Protein AF-A0A7J8NKE9-F1 (afdb_monomer_lite)

Foldseek 3Di:
DDDDDDDPPDDPVNVVVVVVVVVVPPPPPCPPPPCPV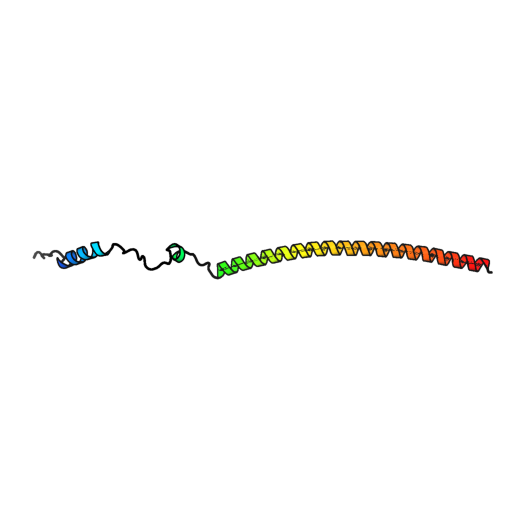VNVVPPDDDPVRVVVVVVVVVVVVVVVVVVVVVVVVVVVVVVVVVVVVVVVVVVVVVVVVVVVVVVVVVVVVVVVD

Radius of gyration: 49.71 Å; chains: 1; bounding box: 94×38×141 Å

Secondary structure (DSSP, 8-state):
--------S--HHHHHHHHHHHHHTS----TT--S-HHHHT--PPPHHHHHHHHHHHHHHHHHHHHHHHHHHHHHHHHHHHHHHHHHHHHHHHHHHHHHHHHHHHHHHHHHH-

Sequence (113 aa):
MKRLAVGPMTTPEYNKWWARRINDNILRSNQGDGQSLEEDLRVVPSELEIMKQDFEKRNTELEKKIEQLEEEKMHLGLDVDVHKLETEKLRKEIHGEKITADGWEKKFQEVQT

Organism: NCBI:txid34289

Structure (mmCIF, N/CA/C/O backbone):
data_AF-A0A7J8NKE9-F1
#
_entry.id   AF-A0A7J8NKE9-F1
#
loop_
_atom_site.group_PDB
_atom_site.id
_atom_site.type_symbol
_atom_site.label_atom_id
_atom_site.label_alt_id
_atom_site.label_comp_id
_atom_site.label_asym_id
_atom_site.label_entity_id
_atom_site.label_seq_id
_atom_site.pdbx_PDB_ins_code
_atom_site.Cartn_x
_atom_site.Cartn_y
_atom_site.Cartn_z
_atom_site.occupancy
_atom_site.B_iso_or_equiv
_atom_site.auth_seq_id
_atom_site.auth_comp_id
_atom_site.auth_asym_id
_atom_site.auth_atom_id
_atom_site.pdbx_PDB_model_num
ATOM 1 N N . MET A 1 1 ? -63.411 18.004 83.813 1.00 41.62 1 MET A N 1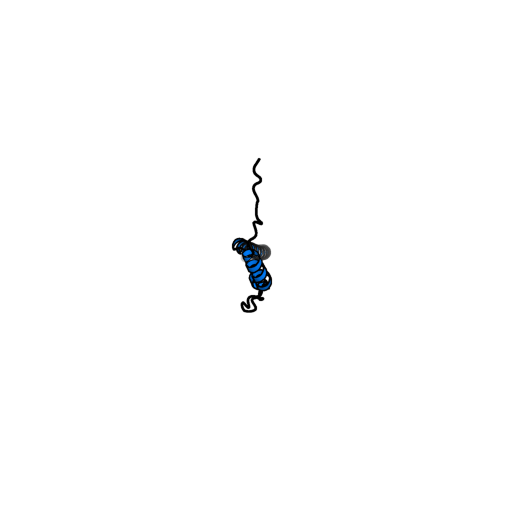
ATOM 2 C CA . MET A 1 1 ? -62.687 17.339 82.705 1.00 41.62 1 MET A CA 1
ATOM 3 C C . MET A 1 1 ? -62.179 15.990 83.195 1.00 41.62 1 MET A C 1
ATOM 5 O O . MET A 1 1 ? -61.569 15.952 84.257 1.00 41.62 1 MET A O 1
ATOM 9 N N . LYS A 1 2 ? -62.474 14.890 82.492 1.00 45.56 2 LYS A N 1
ATOM 10 C CA . LYS A 1 2 ? -61.984 13.548 82.853 1.00 45.56 2 LYS A CA 1
ATOM 11 C C . LYS A 1 2 ? -60.563 13.377 82.297 1.00 45.56 2 LYS A C 1
ATOM 13 O O . LYS A 1 2 ? -60.347 13.654 81.122 1.00 45.56 2 LYS A O 1
ATOM 18 N N . ARG A 1 3 ? -59.602 12.973 83.135 1.00 51.28 3 ARG A N 1
ATOM 19 C CA . ARG A 1 3 ? -58.219 12.690 82.714 1.00 51.28 3 ARG A CA 1
ATOM 20 C C . ARG A 1 3 ? -58.186 11.314 82.040 1.00 51.28 3 ARG A C 1
ATOM 22 O O . ARG A 1 3 ? -58.564 10.331 82.669 1.00 51.28 3 ARG A O 1
ATOM 29 N N . LEU A 1 4 ? -57.765 11.253 80.778 1.00 50.53 4 LEU A N 1
ATOM 30 C CA . LEU A 1 4 ? -57.455 9.997 80.092 1.00 50.53 4 LEU A CA 1
ATOM 31 C C . LEU A 1 4 ? -56.082 9.522 80.578 1.00 50.53 4 LEU A C 1
ATOM 33 O O . LEU A 1 4 ? -55.080 10.199 80.360 1.00 50.53 4 LEU A O 1
ATOM 37 N N . ALA A 1 5 ? -56.042 8.387 81.273 1.00 58.31 5 ALA A N 1
ATOM 38 C CA . ALA A 1 5 ? -54.794 7.724 81.624 1.00 58.31 5 ALA A CA 1
ATOM 39 C C . ALA A 1 5 ? -54.276 6.975 80.388 1.00 58.31 5 ALA A C 1
ATOM 41 O O . ALA A 1 5 ? -54.820 5.941 80.008 1.00 58.31 5 ALA A O 1
ATOM 42 N N . VAL A 1 6 ? -53.248 7.524 79.742 1.00 57.84 6 VAL A N 1
ATOM 43 C CA . VAL A 1 6 ? -52.495 6.847 78.680 1.00 57.84 6 VAL A CA 1
ATOM 44 C C . VAL A 1 6 ? -51.454 5.960 79.360 1.00 57.84 6 VAL A C 1
ATOM 46 O O . VAL A 1 6 ? -50.512 6.463 79.970 1.00 57.84 6 VAL A O 1
ATOM 49 N N . GLY A 1 7 ? -51.659 4.642 79.318 1.00 62.59 7 GLY A N 1
ATOM 50 C CA . GLY A 1 7 ? -50.656 3.671 79.761 1.00 62.59 7 GLY A CA 1
ATOM 51 C C . GLY A 1 7 ? -49.431 3.652 78.830 1.00 62.59 7 GLY A C 1
ATOM 52 O O . GLY A 1 7 ? -49.523 4.128 77.696 1.00 62.59 7 GLY A O 1
ATOM 53 N N . PRO A 1 8 ? -48.280 3.111 79.273 1.00 61.03 8 PRO A N 1
ATOM 54 C CA . PRO A 1 8 ? -47.092 2.985 78.429 1.00 61.03 8 PRO A CA 1
ATOM 55 C C . PRO A 1 8 ? -47.410 2.149 77.179 1.00 61.03 8 PRO A C 1
ATOM 57 O O . PRO A 1 8 ? -47.876 1.019 77.289 1.00 61.03 8 PRO A O 1
ATOM 60 N N . MET A 1 9 ? -47.152 2.702 75.989 1.00 58.53 9 MET A N 1
ATOM 61 C CA . MET A 1 9 ? -47.444 2.076 74.685 1.00 58.53 9 MET A CA 1
ATOM 62 C C . MET A 1 9 ? -46.479 0.927 74.324 1.00 58.53 9 MET A C 1
ATOM 64 O O . MET A 1 9 ? -46.590 0.324 73.260 1.00 58.53 9 MET A O 1
ATOM 68 N N . THR A 1 10 ? -45.495 0.633 75.172 1.00 61.28 10 THR A N 1
ATOM 69 C CA . THR A 1 10 ? -44.501 -0.416 74.936 1.00 61.28 10 THR A CA 1
ATOM 70 C C . THR A 1 10 ? -44.786 -1.599 75.844 1.00 61.28 10 THR A C 1
ATOM 72 O O . THR A 1 10 ? -44.497 -1.598 77.040 1.00 61.28 10 THR A O 1
ATOM 75 N N . THR A 1 11 ? -45.399 -2.624 75.260 1.00 69.06 11 THR A N 1
ATOM 76 C CA . THR A 1 11 ? -45.681 -3.876 75.951 1.00 69.06 11 THR A CA 1
ATOM 77 C C . THR A 1 11 ? -44.365 -4.606 76.285 1.00 69.06 11 THR A C 1
ATOM 79 O O . THR A 1 11 ? -43.404 -4.536 75.509 1.00 69.06 11 THR A O 1
ATOM 82 N N . PRO A 1 12 ? -44.259 -5.296 77.436 1.00 70.56 12 PRO A N 1
ATOM 83 C CA . PRO A 1 12 ? -43.045 -6.014 77.852 1.00 70.56 12 PRO A CA 1
ATOM 84 C C . PRO A 1 12 ? -42.524 -7.023 76.811 1.00 70.56 12 PRO A C 1
ATOM 86 O O . PRO A 1 12 ? -41.328 -7.326 76.763 1.00 70.56 12 PRO A O 1
ATOM 89 N N . GLU A 1 13 ? -43.413 -7.523 75.955 1.00 70.94 13 GLU A N 1
ATOM 90 C CA . GLU A 1 13 ? -43.118 -8.414 74.837 1.00 70.94 13 GLU A CA 1
ATOM 91 C C . GLU A 1 13 ? -42.236 -7.746 73.771 1.00 70.94 13 GLU A C 1
ATOM 93 O O . GLU A 1 13 ? -41.325 -8.394 73.252 1.00 70.94 13 GLU A O 1
ATOM 98 N N . TYR A 1 14 ? -42.438 -6.452 73.491 1.00 69.56 14 TYR A N 1
ATOM 99 C CA . TYR A 1 14 ? -41.626 -5.702 72.527 1.00 69.56 14 TYR A CA 1
ATOM 100 C C . TYR A 1 14 ? -40.159 -5.628 72.967 1.00 69.56 14 TYR A C 1
ATOM 102 O O . TYR A 1 14 ? -39.252 -5.867 72.171 1.00 69.56 14 TYR A O 1
ATOM 110 N N . ASN A 1 15 ? -39.918 -5.396 74.260 1.00 75.00 15 ASN A N 1
ATOM 111 C CA . ASN A 1 15 ? -38.564 -5.326 74.810 1.00 75.00 15 ASN A CA 1
ATOM 112 C C . ASN A 1 15 ? -37.859 -6.691 74.783 1.00 75.00 15 ASN A C 1
ATOM 114 O O . ASN A 1 15 ? -36.672 -6.761 74.469 1.00 75.00 15 ASN A O 1
ATOM 118 N N . LYS A 1 16 ? -38.586 -7.791 75.037 1.00 77.19 16 LYS A N 1
ATOM 119 C CA . LYS A 1 16 ? -38.048 -9.158 74.887 1.00 77.19 16 LYS A CA 1
ATOM 120 C C . LYS A 1 16 ? -37.718 -9.496 73.434 1.00 77.19 16 LYS A C 1
ATOM 122 O O . LYS A 1 16 ? -36.693 -10.123 73.172 1.00 77.19 16 LYS A O 1
ATOM 127 N N . TRP A 1 17 ? -38.574 -9.095 72.498 1.00 73.69 17 TRP A N 1
ATOM 128 C CA . TRP A 1 17 ? -38.339 -9.290 71.069 1.00 73.69 17 TRP A CA 1
ATOM 129 C C . TRP A 1 17 ? -37.133 -8.483 70.571 1.00 73.69 17 TRP A C 1
ATOM 131 O O . TRP A 1 17 ? -36.305 -9.007 69.828 1.00 73.69 17 TRP A O 1
ATOM 141 N N . TRP A 1 18 ? -36.985 -7.239 71.030 1.00 69.62 18 TRP A N 1
ATOM 142 C CA . TRP A 1 18 ? -35.849 -6.388 70.680 1.00 69.62 18 TRP A CA 1
ATOM 143 C C . TRP A 1 18 ? -34.527 -6.908 71.268 1.00 69.62 18 TRP A C 1
ATOM 145 O O . TRP A 1 18 ? -33.537 -7.002 70.546 1.00 69.62 18 TRP A O 1
ATOM 155 N N . ALA A 1 19 ? -34.527 -7.349 72.532 1.00 73.00 19 ALA A N 1
ATOM 156 C CA . ALA A 1 19 ? -33.348 -7.925 73.184 1.00 73.00 19 ALA A CA 1
ATOM 157 C C . ALA A 1 19 ? -32.846 -9.215 72.508 1.00 73.00 19 ALA A C 1
ATOM 159 O O . ALA A 1 19 ? -31.641 -9.453 72.485 1.00 73.00 19 ALA A O 1
ATOM 160 N N . ARG A 1 20 ? -33.743 -10.025 71.920 1.00 71.81 20 ARG A N 1
ATOM 161 C CA . ARG A 1 20 ? -33.356 -11.199 71.115 1.00 71.81 20 ARG A CA 1
ATOM 162 C C . ARG A 1 20 ? -32.618 -10.796 69.833 1.00 71.81 20 ARG A C 1
ATOM 164 O O . ARG A 1 20 ? -31.558 -11.340 69.560 1.00 71.81 20 ARG A O 1
ATOM 171 N N . ARG A 1 21 ? -33.111 -9.790 69.097 1.00 69.25 21 ARG A N 1
ATOM 172 C CA . ARG A 1 21 ? -32.517 -9.384 67.808 1.00 69.25 21 ARG A CA 1
ATOM 173 C C . ARG A 1 21 ? -31.164 -8.683 67.919 1.00 69.25 21 ARG A C 1
ATOM 175 O O . ARG A 1 21 ? -30.395 -8.743 66.968 1.00 69.25 21 ARG A O 1
ATOM 182 N N . ILE A 1 22 ? -30.848 -8.035 69.043 1.00 58.78 22 ILE A N 1
ATOM 183 C CA . ILE A 1 22 ? -29.530 -7.391 69.220 1.00 58.78 22 ILE A CA 1
ATOM 184 C C . ILE A 1 22 ? -28.382 -8.402 69.108 1.00 58.78 22 ILE A C 1
ATOM 186 O O . ILE A 1 22 ? -27.323 -8.045 68.601 1.00 58.78 22 ILE A O 1
ATOM 190 N N . ASN A 1 23 ? -28.598 -9.652 69.523 1.00 58.00 23 ASN A N 1
ATOM 191 C CA . ASN A 1 23 ? -27.553 -10.676 69.528 1.00 58.00 23 ASN A CA 1
ATOM 192 C C . ASN A 1 23 ? -27.446 -11.457 68.203 1.00 58.00 23 ASN A C 1
ATOM 194 O O . ASN A 1 23 ? -26.417 -12.065 67.929 1.00 58.00 23 ASN A O 1
ATOM 198 N N . ASP A 1 24 ? -28.484 -11.398 67.364 1.00 59.06 24 ASP A N 1
ATOM 199 C CA . ASP A 1 24 ? -28.579 -12.156 66.108 1.00 59.06 24 ASP A CA 1
ATOM 200 C C . ASP A 1 24 ? -28.046 -11.372 64.887 1.00 59.06 24 ASP A C 1
ATOM 202 O O . ASP A 1 24 ? -27.969 -11.910 63.785 1.00 59.06 24 ASP A O 1
ATOM 206 N N . ASN A 1 25 ? -27.660 -10.101 65.068 1.00 57.97 25 ASN A N 1
ATOM 207 C CA . ASN A 1 25 ? -27.200 -9.211 63.991 1.00 57.97 25 ASN A CA 1
ATOM 208 C C . ASN A 1 25 ? -25.676 -9.189 63.789 1.00 57.97 25 ASN A C 1
ATOM 210 O O . ASN A 1 25 ? -25.190 -8.400 62.975 1.00 57.97 25 ASN A O 1
ATOM 214 N N . ILE A 1 26 ? -24.900 -10.029 64.485 1.00 56.94 26 ILE A N 1
ATOM 215 C CA . ILE A 1 26 ? -23.553 -10.322 63.987 1.00 56.94 26 ILE A CA 1
ATOM 216 C C . ILE A 1 26 ? -23.784 -11.136 62.723 1.00 56.94 26 ILE A C 1
ATOM 218 O O . ILE A 1 26 ? -24.068 -12.330 62.798 1.00 56.94 26 ILE A O 1
ATOM 222 N N . LEU A 1 27 ? -23.723 -10.459 61.573 1.00 56.25 27 LEU A N 1
ATOM 223 C CA . LEU A 1 27 ? -23.623 -11.081 60.262 1.00 56.25 27 LEU A CA 1
ATOM 224 C C . LEU A 1 27 ? -22.549 -12.155 60.380 1.00 56.25 27 LEU A C 1
ATOM 226 O O . LEU A 1 27 ? -21.357 -11.853 60.403 1.00 56.25 27 LEU A O 1
ATOM 230 N N . ARG A 1 28 ? -22.983 -13.408 60.532 1.00 48.03 28 ARG A N 1
ATOM 231 C CA . ARG A 1 28 ? -22.138 -14.577 60.376 1.00 48.03 28 ARG A CA 1
ATOM 232 C C . ARG A 1 28 ? -21.514 -14.377 59.008 1.00 48.03 28 ARG A C 1
ATOM 234 O O . ARG A 1 28 ? -22.231 -14.449 58.014 1.00 48.03 28 ARG A O 1
ATOM 241 N N . SER A 1 29 ? -20.238 -13.991 58.979 1.00 54.88 29 SER A N 1
ATOM 242 C CA . SER A 1 29 ? -19.505 -13.762 57.742 1.00 54.88 29 SER A CA 1
ATOM 243 C C . SER A 1 29 ? -19.749 -14.991 56.891 1.00 54.88 29 SER A C 1
ATOM 245 O O . SER A 1 29 ? -19.456 -16.101 57.345 1.00 54.88 29 SER A O 1
ATOM 247 N N . ASN A 1 30 ? -20.405 -14.804 55.749 1.00 57.62 30 ASN A N 1
ATOM 248 C CA . ASN A 1 30 ? -20.829 -15.874 54.864 1.00 57.62 30 ASN A CA 1
ATOM 249 C C . ASN A 1 30 ? -19.558 -16.471 54.239 1.00 57.62 30 ASN A C 1
ATOM 251 O O . ASN A 1 30 ? -19.171 -16.162 53.125 1.00 57.62 30 ASN A O 1
ATOM 255 N N . GLN A 1 31 ? -18.831 -17.267 55.021 1.00 53.84 31 GLN A N 1
ATOM 256 C CA . GLN A 1 31 ? -17.544 -17.880 54.694 1.00 53.84 31 GLN A CA 1
ATOM 257 C C . GLN A 1 31 ? -17.763 -19.153 53.856 1.00 53.84 31 GLN A C 1
ATOM 259 O O . GLN A 1 31 ? -17.066 -20.150 54.027 1.00 53.84 31 GLN A O 1
ATOM 264 N N . GLY A 1 32 ? -18.810 -19.145 53.027 1.00 50.66 32 GLY A N 1
ATOM 265 C CA . GLY A 1 32 ? -19.282 -20.276 52.230 1.00 50.66 32 GLY A CA 1
ATOM 266 C C . GLY A 1 32 ? -19.454 -19.955 50.748 1.00 50.66 32 GLY A C 1
ATOM 267 O O . GLY A 1 32 ? -19.436 -20.879 49.943 1.00 50.66 32 GLY A O 1
ATOM 268 N N . ASP A 1 33 ? -19.518 -18.675 50.382 1.00 54.78 33 ASP A N 1
ATOM 269 C CA . ASP A 1 33 ? -19.584 -18.246 48.990 1.00 54.78 33 ASP A CA 1
ATOM 270 C C . ASP A 1 33 ? -18.190 -17.730 48.625 1.00 54.78 33 ASP A C 1
ATOM 272 O O . ASP A 1 33 ? -17.822 -16.596 48.908 1.00 54.78 33 ASP A O 1
ATOM 276 N N . GLY A 1 34 ? -17.352 -18.619 48.091 1.00 56.19 34 GLY A N 1
ATOM 277 C CA . GLY A 1 34 ? -15.961 -18.339 47.718 1.00 56.19 34 GLY A CA 1
ATOM 278 C C . GLY A 1 34 ? -15.788 -17.392 46.525 1.00 56.19 34 GLY A C 1
ATOM 279 O O . GLY A 1 34 ? -14.703 -17.370 45.952 1.00 56.19 34 GLY A O 1
ATOM 280 N N . GLN A 1 35 ? -16.824 -16.643 46.146 1.00 58.44 35 GLN A N 1
ATOM 281 C CA . GLN A 1 35 ? -16.679 -15.494 45.262 1.00 58.44 35 GLN A CA 1
ATOM 282 C C . GLN A 1 35 ? -16.198 -14.346 46.138 1.00 58.44 35 GLN A C 1
ATOM 284 O O . GLN A 1 35 ? -16.878 -13.906 47.066 1.00 58.44 35 GLN A O 1
ATOM 289 N N . SER A 1 36 ? -14.948 -13.938 45.936 1.00 63.34 36 SER A N 1
ATOM 290 C CA . SER A 1 36 ? -14.416 -12.792 46.657 1.00 63.34 36 SER A CA 1
ATOM 291 C C . SER A 1 36 ? -15.311 -11.583 46.370 1.00 63.34 36 SER A C 1
ATOM 293 O O . SER A 1 36 ? -15.804 -11.415 45.260 1.00 63.34 36 SER A O 1
ATOM 295 N N . LEU A 1 37 ? -15.485 -10.696 47.352 1.00 56.97 37 LEU A N 1
ATOM 296 C CA . LEU A 1 37 ? -16.143 -9.395 47.157 1.00 56.97 37 LEU A CA 1
ATOM 297 C C . LEU A 1 37 ? -15.570 -8.639 45.935 1.00 56.97 37 LEU A C 1
ATOM 299 O O . LEU A 1 37 ? -16.247 -7.830 45.319 1.00 56.97 37 LEU A O 1
ATOM 303 N N . GLU A 1 38 ? -14.315 -8.917 45.579 1.00 59.09 38 GLU A N 1
ATOM 304 C CA . GLU A 1 38 ? -13.626 -8.435 44.380 1.00 59.09 38 GLU A CA 1
ATOM 305 C C . GLU A 1 38 ? -14.220 -8.972 43.062 1.00 59.09 38 GLU A C 1
ATOM 307 O O . GLU A 1 38 ? -14.274 -8.238 42.079 1.00 59.09 38 GLU A O 1
ATOM 312 N N . GLU A 1 39 ? -14.700 -10.217 43.038 1.00 61.88 39 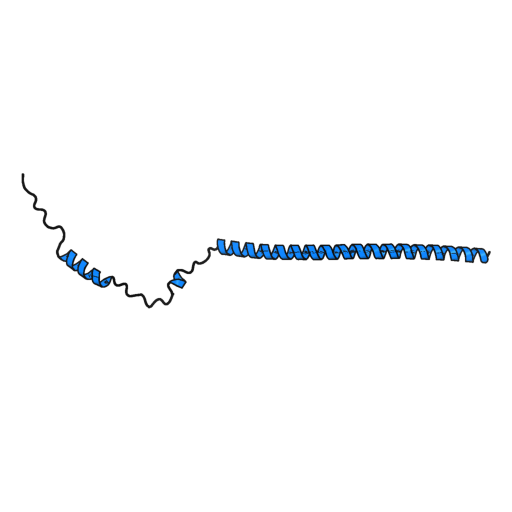GLU A N 1
ATOM 313 C CA . GLU A 1 39 ? -15.398 -10.832 41.903 1.00 61.88 39 GLU A CA 1
ATOM 314 C C . GLU A 1 39 ? -16.809 -10.242 41.725 1.00 61.88 39 GLU A C 1
ATOM 316 O O . GLU A 1 39 ? -17.208 -9.962 40.596 1.00 61.88 39 GLU A O 1
ATOM 321 N N . ASP A 1 40 ? -17.503 -9.934 42.828 1.00 59.84 40 ASP A N 1
ATOM 322 C CA . ASP A 1 40 ? -18.801 -9.231 42.831 1.00 59.84 40 ASP A CA 1
ATOM 323 C C . ASP A 1 40 ? -18.680 -7.734 42.480 1.00 59.84 40 ASP A C 1
ATOM 325 O O . ASP A 1 40 ? -19.612 -7.124 41.953 1.00 59.84 40 ASP A O 1
ATOM 329 N N . LEU A 1 41 ? -17.522 -7.125 42.757 1.00 63.72 41 LEU A N 1
ATOM 330 C CA . LEU A 1 41 ? -17.181 -5.747 42.383 1.00 63.72 41 LEU A CA 1
ATOM 331 C C . LEU A 1 41 ? -16.504 -5.650 41.010 1.00 63.72 41 LEU A C 1
ATOM 333 O O . LEU A 1 41 ? -16.163 -4.546 40.570 1.00 63.72 41 LEU A O 1
ATOM 337 N N . ARG A 1 42 ? -16.298 -6.778 40.321 1.00 61.59 42 ARG A N 1
ATOM 338 C CA . ARG A 1 42 ? -15.711 -6.799 38.986 1.00 61.59 42 ARG A CA 1
ATOM 339 C C . ARG A 1 42 ? -16.693 -6.152 38.017 1.00 61.59 42 ARG A C 1
ATOM 341 O O . ARG A 1 42 ? -17.646 -6.773 37.557 1.00 61.59 42 ARG A O 1
ATOM 348 N N . VAL A 1 43 ? -16.451 -4.879 37.715 1.00 68.69 43 VAL A N 1
ATOM 349 C CA . VAL A 1 43 ? -17.237 -4.105 36.752 1.00 68.69 43 VAL A CA 1
ATOM 350 C C . VAL A 1 43 ? -17.133 -4.799 35.396 1.00 68.69 43 VAL A C 1
ATOM 352 O O . VAL A 1 43 ? -16.098 -4.741 34.735 1.00 68.69 43 VAL A O 1
ATOM 355 N N . VAL A 1 44 ? -18.193 -5.508 35.007 1.00 75.06 44 VAL A N 1
ATOM 356 C CA . VAL A 1 44 ? -18.321 -6.060 33.659 1.00 75.06 44 VAL A CA 1
ATOM 357 C C . VAL A 1 44 ? -18.487 -4.868 32.719 1.00 75.06 44 VAL A C 1
ATOM 359 O O . VAL A 1 44 ? -19.441 -4.103 32.898 1.00 75.06 44 VAL A O 1
ATOM 362 N N . PRO A 1 45 ? -17.576 -4.673 31.749 1.00 78.06 45 PRO A N 1
ATOM 363 C CA . PRO A 1 45 ? -17.715 -3.600 30.781 1.00 78.06 45 PRO A CA 1
ATOM 364 C C . PRO A 1 45 ? -19.047 -3.741 30.056 1.00 78.06 45 PRO A C 1
ATOM 366 O O . PRO A 1 45 ? -19.460 -4.847 29.697 1.00 78.06 45 PRO A O 1
ATOM 369 N N . SER A 1 46 ? -19.728 -2.621 29.840 1.00 85.62 46 SER A N 1
ATOM 370 C CA . SER A 1 46 ? -20.969 -2.646 29.069 1.00 85.62 46 SER A CA 1
ATOM 371 C C . SER A 1 46 ? -20.699 -3.113 27.636 1.00 85.62 46 SER A C 1
ATOM 373 O O . SER A 1 46 ? -19.613 -2.902 27.095 1.00 85.62 46 SER A O 1
ATOM 375 N N . GLU A 1 47 ? -21.704 -3.688 26.978 1.00 89.69 47 GLU A N 1
ATOM 376 C CA . GLU A 1 47 ? -21.595 -4.089 25.567 1.00 89.69 47 GLU A CA 1
ATOM 377 C C . GLU A 1 47 ? -21.137 -2.925 24.666 1.00 89.69 47 GLU A C 1
ATOM 379 O O . GLU A 1 47 ? -20.369 -3.123 23.726 1.00 89.69 47 GLU A O 1
ATOM 384 N N . LEU A 1 48 ? -21.542 -1.691 24.994 1.00 91.19 48 LEU A N 1
ATOM 385 C CA . LEU A 1 48 ? -21.116 -0.479 24.289 1.00 91.19 48 LEU A CA 1
ATOM 386 C C . LEU A 1 48 ? -19.639 -0.145 24.515 1.00 91.19 48 LEU A C 1
ATOM 388 O O . LEU A 1 48 ? -18.971 0.328 23.599 1.00 91.19 48 LEU A O 1
ATOM 392 N N . GLU A 1 49 ? -19.124 -0.378 25.718 1.00 90.88 49 GLU A N 1
ATOM 393 C CA . GLU A 1 49 ? -17.721 -0.133 26.050 1.00 90.88 49 GLU A CA 1
ATOM 394 C C . GLU A 1 49 ? -16.800 -1.127 25.336 1.00 90.88 49 GLU A C 1
ATOM 396 O O . GLU A 1 49 ? -15.794 -0.720 24.756 1.00 90.88 49 GLU A O 1
ATOM 401 N N . ILE A 1 50 ? -17.210 -2.398 25.265 1.00 92.06 50 ILE A N 1
ATOM 402 C CA . ILE A 1 50 ? -16.525 -3.433 24.477 1.00 92.06 50 ILE A CA 1
ATOM 403 C C . ILE A 1 50 ? -16.523 -3.048 22.992 1.00 92.06 50 ILE A C 1
ATOM 405 O O . ILE A 1 50 ? -15.473 -3.024 22.352 1.00 92.06 50 ILE A O 1
ATOM 409 N N . MET A 1 51 ? -17.686 -2.672 22.452 1.00 94.69 51 MET A N 1
ATOM 410 C CA . MET A 1 51 ? -17.824 -2.291 21.044 1.00 94.69 51 MET A CA 1
ATOM 411 C C . MET A 1 51 ? -16.986 -1.058 20.687 1.00 94.69 51 MET A C 1
ATOM 413 O O . MET A 1 51 ? -16.374 -1.011 19.619 1.00 94.69 51 MET A O 1
ATOM 417 N N . LYS A 1 52 ? -16.924 -0.069 21.585 1.00 95.69 52 LYS A N 1
ATOM 418 C CA . LYS A 1 52 ? -16.082 1.116 21.413 1.00 95.69 52 LYS A CA 1
ATOM 419 C C . LYS A 1 52 ? -14.605 0.734 21.344 1.00 95.69 52 LYS A C 1
ATOM 421 O O . LYS A 1 52 ? -13.903 1.193 20.447 1.00 95.69 52 LYS A O 1
ATOM 426 N N . GLN A 1 53 ? -14.144 -0.115 22.258 1.00 95.62 53 GLN A N 1
ATOM 427 C CA . GLN A 1 53 ? -12.747 -0.535 22.304 1.00 95.62 53 GLN A CA 1
ATOM 428 C C . GLN A 1 53 ? -12.350 -1.341 21.055 1.00 95.62 53 GLN A C 1
ATOM 430 O O . GLN A 1 53 ? -11.278 -1.127 20.484 1.00 95.62 53 GLN A O 1
ATOM 435 N N . ASP A 1 54 ? -13.234 -2.223 20.583 1.00 96.94 54 ASP A N 1
ATOM 436 C CA . ASP A 1 54 ? -13.033 -2.963 19.336 1.00 96.94 54 ASP A CA 1
ATOM 437 C C . ASP A 1 54 ? -12.985 -2.035 18.119 1.00 96.94 54 ASP A C 1
ATOM 439 O O . ASP A 1 54 ? -12.145 -2.221 17.233 1.00 96.94 54 ASP A O 1
ATOM 443 N N . PHE A 1 55 ? -13.843 -1.013 18.083 1.00 98.00 55 PHE A N 1
ATOM 444 C CA . PHE A 1 55 ? -13.831 -0.008 17.025 1.00 98.00 55 PHE A CA 1
ATOM 445 C C . PHE A 1 55 ? -12.516 0.778 17.008 1.00 98.00 55 PHE A C 1
ATOM 447 O O . PHE A 1 55 ? -11.885 0.882 15.958 1.00 98.00 55 PHE A O 1
ATOM 454 N N . GLU A 1 56 ? -12.059 1.267 18.163 1.00 98.00 56 GLU A N 1
ATOM 455 C CA . GLU A 1 56 ? -10.776 1.970 18.289 1.00 98.00 56 GLU A CA 1
ATOM 456 C C . GLU A 1 56 ? -9.613 1.082 17.827 1.00 98.00 56 GLU A C 1
ATOM 458 O O . GLU A 1 56 ? -8.784 1.502 17.016 1.00 98.00 56 GLU A O 1
ATOM 463 N N . LYS A 1 57 ? -9.594 -0.189 18.247 1.00 98.19 57 LYS A N 1
ATOM 464 C CA . LYS A 1 57 ? -8.588 -1.159 17.804 1.00 98.19 57 LYS A CA 1
ATOM 465 C C . LYS A 1 57 ? -8.599 -1.331 16.284 1.00 98.19 57 LYS A C 1
ATOM 467 O O . LYS A 1 57 ? -7.538 -1.288 15.663 1.00 98.19 57 LYS A O 1
ATOM 472 N N . ARG A 1 58 ? -9.774 -1.502 15.673 1.00 98.31 58 ARG A N 1
ATOM 473 C CA . ARG A 1 58 ? -9.898 -1.644 14.213 1.00 98.31 58 ARG A CA 1
ATOM 474 C C . ARG A 1 58 ? -9.473 -0.383 13.480 1.00 98.31 58 ARG A C 1
ATOM 476 O O . ARG A 1 58 ? -8.806 -0.498 12.457 1.00 98.31 58 ARG A O 1
ATOM 483 N N . ASN A 1 59 ? -9.793 0.789 14.017 1.00 98.44 59 ASN A N 1
ATOM 484 C CA . ASN A 1 59 ? -9.376 2.053 13.431 1.00 98.44 59 ASN A CA 1
ATOM 485 C C . ASN A 1 59 ? -7.844 2.174 13.401 1.00 98.44 59 ASN A C 1
ATOM 487 O O . ASN A 1 59 ? -7.278 2.423 12.344 1.00 98.44 59 ASN A O 1
ATOM 491 N N . THR A 1 60 ? -7.161 1.867 14.510 1.00 98.44 60 THR A N 1
ATOM 492 C CA . THR A 1 60 ? -5.683 1.900 14.542 1.00 98.44 60 THR A CA 1
ATOM 493 C C . THR A 1 60 ? -5.029 0.876 13.609 1.00 98.44 60 THR A C 1
ATOM 495 O O . THR A 1 60 ? -3.959 1.123 13.057 1.00 98.44 60 THR A O 1
ATOM 498 N N . GLU A 1 61 ? -5.650 -0.292 13.413 1.00 98.44 61 GLU A N 1
ATOM 499 C CA . GLU A 1 61 ? -5.162 -1.291 12.457 1.00 98.44 61 GLU A CA 1
ATOM 500 C C . GLU A 1 61 ? -5.318 -0.798 11.011 1.00 98.44 61 GLU A C 1
ATOM 502 O O . GLU A 1 61 ? -4.430 -1.013 10.185 1.00 98.44 61 GLU A O 1
ATOM 507 N N . LEU A 1 62 ? -6.434 -0.130 10.707 1.00 98.56 62 LEU A N 1
ATOM 508 C CA . LEU A 1 62 ? -6.688 0.453 9.392 1.00 98.56 62 LEU A CA 1
ATOM 509 C C . LEU A 1 62 ? -5.747 1.621 9.097 1.00 98.56 62 LEU A C 1
ATOM 511 O O . LEU A 1 62 ? -5.194 1.661 8.004 1.00 98.56 62 LEU A O 1
ATOM 515 N N . GLU A 1 63 ? -5.508 2.513 10.058 1.00 98.50 63 GLU A N 1
ATOM 516 C CA . GLU A 1 63 ? -4.554 3.621 9.918 1.00 98.50 63 GLU A CA 1
ATOM 517 C C . GLU A 1 63 ? -3.152 3.113 9.557 1.00 98.50 63 GLU A C 1
ATOM 519 O O . GLU A 1 63 ? -2.562 3.582 8.588 1.00 98.50 63 GLU A O 1
ATOM 524 N N . LYS A 1 64 ? -2.663 2.070 10.242 1.00 98.56 64 LYS A N 1
ATOM 525 C CA . LYS A 1 64 ? -1.368 1.445 9.915 1.00 98.56 64 LYS A CA 1
ATOM 526 C C . LYS A 1 64 ? -1.332 0.837 8.514 1.00 98.56 64 LYS A C 1
ATOM 528 O O . LYS A 1 64 ? -0.319 0.934 7.832 1.00 98.56 64 LYS A O 1
ATOM 533 N N . LYS A 1 65 ? -2.419 0.191 8.077 1.00 98.62 65 LYS A N 1
ATOM 534 C CA . LYS A 1 65 ? -2.509 -0.360 6.713 1.00 98.62 65 LYS A CA 1
ATOM 535 C C . LYS A 1 65 ? -2.522 0.743 5.660 1.00 98.62 65 LYS A C 1
ATOM 537 O O . LYS A 1 65 ? -1.940 0.558 4.599 1.00 98.62 65 LYS A O 1
ATOM 542 N N . ILE A 1 66 ? -3.184 1.866 5.937 1.00 98.69 66 ILE A N 1
ATOM 543 C CA . ILE A 1 66 ? -3.186 3.028 5.044 1.00 98.69 66 ILE A CA 1
ATOM 544 C C . ILE A 1 66 ? -1.766 3.583 4.916 1.00 98.69 66 ILE A C 1
ATOM 546 O O . ILE A 1 66 ? -1.300 3.745 3.796 1.00 98.69 66 ILE A O 1
ATOM 550 N N . GLU A 1 67 ? -1.061 3.777 6.031 1.00 98.44 67 GLU A N 1
ATOM 551 C CA . GLU A 1 67 ? 0.327 4.258 6.034 1.00 98.44 67 GLU A CA 1
ATOM 552 C C . GLU A 1 67 ? 1.256 3.340 5.220 1.00 98.44 67 GLU A C 1
ATOM 554 O O . GLU A 1 67 ? 1.986 3.808 4.349 1.00 98.44 67 GLU A O 1
ATOM 559 N N . GLN A 1 68 ? 1.158 2.020 5.417 1.00 98.62 68 GLN A N 1
ATOM 560 C CA . GLN A 1 68 ? 1.918 1.035 4.634 1.00 98.62 68 GLN A CA 1
ATOM 561 C C . GLN A 1 68 ? 1.618 1.120 3.133 1.00 98.62 68 GLN A C 1
ATOM 563 O O . GLN A 1 68 ? 2.533 1.112 2.313 1.00 98.62 68 GLN A O 1
ATOM 568 N N . LEU A 1 69 ? 0.341 1.227 2.757 1.00 98.62 69 LEU A N 1
ATOM 569 C CA . LEU A 1 69 ? -0.056 1.340 1.353 1.00 98.62 69 LEU A CA 1
ATOM 570 C C . LEU A 1 69 ? 0.405 2.659 0.721 1.00 98.62 69 LEU A C 1
ATOM 572 O O . LEU A 1 69 ? 0.720 2.693 -0.469 1.00 98.62 69 LEU A O 1
ATOM 576 N N . GLU A 1 70 ? 0.437 3.749 1.485 1.00 98.44 70 GLU A N 1
ATOM 577 C CA . GLU A 1 70 ? 0.967 5.031 1.022 1.00 98.44 70 GLU A CA 1
ATOM 578 C C . GLU A 1 70 ? 2.477 4.953 0.766 1.00 98.44 70 GLU A C 1
ATOM 580 O O . GLU A 1 70 ? 2.937 5.430 -0.275 1.00 98.44 70 GLU A O 1
ATOM 585 N N . GLU A 1 71 ? 3.230 4.291 1.646 1.00 98.12 71 GLU A N 1
ATOM 586 C CA . GLU A 1 71 ? 4.663 4.036 1.467 1.00 98.12 71 GLU A CA 1
ATOM 587 C C . GLU A 1 71 ? 4.940 3.146 0.242 1.00 98.12 71 GLU A C 1
ATOM 589 O O . GLU A 1 71 ? 5.728 3.520 -0.633 1.00 98.12 71 GLU A O 1
ATOM 594 N N . GLU A 1 72 ? 4.230 2.021 0.105 1.00 98.25 72 GLU A N 1
ATOM 595 C CA . GLU A 1 72 ? 4.335 1.135 -1.064 1.00 98.25 72 GLU A CA 1
ATOM 596 C C . GLU A 1 72 ? 4.018 1.876 -2.371 1.00 98.25 72 GLU A C 1
ATOM 598 O O . GLU A 1 72 ? 4.735 1.746 -3.367 1.00 98.25 72 GLU A O 1
ATOM 603 N N . LYS A 1 73 ? 2.972 2.711 -2.372 1.00 98.38 73 LYS A N 1
ATOM 604 C CA . LYS A 1 73 ? 2.603 3.531 -3.531 1.00 98.38 73 LYS A CA 1
ATOM 605 C C . LYS A 1 73 ? 3.709 4.520 -3.906 1.00 98.38 73 LYS A C 1
ATOM 607 O O . LYS A 1 73 ? 3.937 4.725 -5.100 1.00 98.38 73 LYS A O 1
ATOM 612 N N . MET A 1 74 ? 4.374 5.146 -2.932 1.00 97.81 74 MET A N 1
ATOM 613 C CA . MET A 1 74 ? 5.498 6.048 -3.210 1.00 97.81 74 MET A CA 1
ATOM 614 C C . MET A 1 74 ? 6.669 5.302 -3.852 1.00 97.81 74 MET A C 1
ATOM 616 O O . MET A 1 74 ? 7.197 5.771 -4.859 1.00 97.81 74 MET A O 1
ATOM 620 N N . HIS A 1 75 ? 7.035 4.132 -3.321 1.00 97.94 75 HIS A N 1
ATOM 621 C CA . HIS A 1 75 ? 8.103 3.307 -3.890 1.00 97.94 75 HIS A CA 1
ATOM 622 C C . HIS A 1 75 ? 7.810 2.889 -5.330 1.00 97.94 75 HIS A C 1
ATOM 624 O O . HIS A 1 75 ? 8.627 3.129 -6.216 1.00 97.94 75 HIS A O 1
ATOM 630 N N . LEU A 1 76 ? 6.610 2.368 -5.589 1.00 98.19 76 LEU A N 1
ATOM 631 C CA . LEU A 1 76 ? 6.197 1.997 -6.943 1.00 98.19 76 LEU A CA 1
ATOM 632 C C . LEU A 1 76 ? 6.176 3.200 -7.894 1.00 98.19 76 LEU A C 1
ATOM 634 O O . LEU A 1 76 ? 6.518 3.065 -9.067 1.00 98.19 76 LEU A O 1
ATOM 638 N N . GLY A 1 77 ? 5.792 4.382 -7.402 1.00 98.19 77 GLY A N 1
ATOM 639 C CA . GLY A 1 77 ? 5.857 5.621 -8.176 1.00 98.19 77 GLY A CA 1
ATOM 640 C C . GLY A 1 77 ? 7.279 5.938 -8.645 1.00 98.19 77 GLY A C 1
ATOM 641 O O . GLY A 1 77 ? 7.483 6.233 -9.822 1.00 98.19 77 GLY A O 1
ATOM 642 N N . LEU A 1 78 ? 8.263 5.806 -7.751 1.00 97.88 78 LEU A N 1
ATOM 643 C CA . LEU A 1 78 ? 9.676 6.007 -8.081 1.00 97.88 78 LEU A CA 1
ATOM 644 C C . LEU A 1 78 ? 10.180 4.978 -9.100 1.00 97.88 78 LEU A C 1
ATOM 646 O O . LEU A 1 78 ? 10.845 5.358 -10.062 1.00 97.88 78 LEU A O 1
ATOM 650 N N . ASP A 1 79 ? 9.834 3.701 -8.935 1.00 98.12 79 ASP A N 1
ATOM 651 C CA . ASP A 1 79 ? 10.242 2.639 -9.864 1.00 98.12 79 ASP A CA 1
ATOM 652 C C . ASP A 1 79 ? 9.699 2.879 -11.280 1.00 98.12 79 ASP A C 1
ATOM 654 O O . ASP A 1 79 ? 10.413 2.714 -12.275 1.00 98.12 79 ASP A O 1
ATOM 658 N N . VAL A 1 80 ? 8.445 3.331 -11.388 1.00 98.38 80 VAL A N 1
ATOM 659 C CA . VAL A 1 80 ? 7.834 3.701 -12.673 1.00 98.38 80 VAL A CA 1
ATOM 660 C C . VAL A 1 80 ? 8.602 4.845 -13.337 1.00 98.38 80 VAL A C 1
ATOM 662 O O . VAL A 1 80 ? 8.879 4.776 -14.539 1.00 98.38 80 VAL A O 1
ATOM 665 N N . ASP A 1 81 ? 8.974 5.877 -12.580 1.00 98.19 81 ASP A N 1
ATOM 666 C CA . ASP A 1 81 ? 9.732 7.015 -13.104 1.00 98.19 81 ASP A CA 1
ATOM 667 C C . ASP A 1 81 ? 11.149 6.612 -13.547 1.00 98.19 81 ASP A C 1
ATOM 669 O O . ASP A 1 81 ? 11.609 7.042 -14.612 1.00 98.19 81 ASP A O 1
ATOM 673 N N . VAL A 1 82 ? 11.820 5.733 -12.792 1.00 98.25 82 VAL A N 1
ATOM 674 C CA . VAL A 1 82 ? 13.129 5.168 -13.162 1.00 98.25 82 VAL A CA 1
ATOM 675 C C . VAL A 1 82 ? 13.029 4.394 -14.473 1.00 98.25 82 VAL A C 1
ATOM 677 O O . VAL A 1 82 ? 13.757 4.693 -15.423 1.00 98.25 82 VAL A O 1
ATOM 680 N N . HIS A 1 83 ? 12.081 3.462 -14.585 1.00 98.31 83 HIS A N 1
ATOM 681 C CA . HIS A 1 83 ? 11.890 2.689 -15.812 1.00 98.31 83 HIS A CA 1
ATOM 682 C C . HIS A 1 83 ? 11.524 3.567 -17.012 1.00 98.31 83 HIS A C 1
ATOM 684 O O . HIS A 1 83 ? 11.974 3.330 -18.141 1.00 98.31 83 HIS A O 1
ATOM 690 N N . LYS A 1 84 ? 10.739 4.624 -16.798 1.00 98.31 84 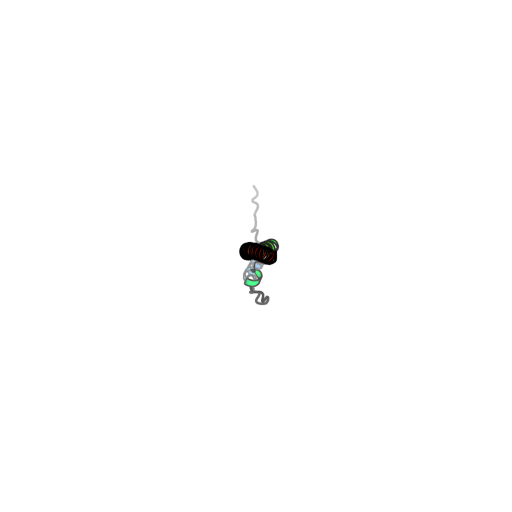LYS A N 1
ATOM 691 C CA . LYS A 1 84 ? 10.435 5.597 -17.850 1.00 98.31 84 LYS A CA 1
ATOM 692 C C . LYS A 1 84 ? 11.702 6.299 -18.346 1.00 98.31 84 LYS A C 1
ATOM 694 O O . LYS A 1 84 ? 11.897 6.420 -19.556 1.00 98.31 84 LYS A O 1
ATOM 699 N N . LEU A 1 85 ? 12.589 6.712 -17.444 1.00 98.25 85 LEU A N 1
ATOM 700 C CA . LEU A 1 85 ? 13.849 7.354 -17.814 1.00 98.25 85 LEU A CA 1
ATOM 701 C C . LEU A 1 85 ? 14.785 6.400 -18.574 1.00 98.25 85 LEU A C 1
ATOM 703 O O . LEU A 1 85 ? 15.367 6.778 -19.595 1.00 98.25 85 LEU A O 1
ATOM 707 N N . GLU A 1 86 ? 14.912 5.157 -18.110 1.00 98.12 86 GLU A N 1
ATOM 708 C CA . GLU A 1 86 ? 15.724 4.123 -18.763 1.00 98.12 86 GLU A CA 1
ATOM 709 C C . GLU A 1 86 ? 15.226 3.824 -20.181 1.00 98.12 86 GLU A C 1
ATOM 711 O O . GLU A 1 86 ? 16.011 3.794 -21.134 1.00 98.12 86 GLU A O 1
ATOM 716 N N . THR A 1 87 ? 13.912 3.665 -20.348 1.00 98.06 87 THR A N 1
ATOM 717 C CA . THR A 1 87 ? 13.312 3.397 -21.661 1.00 98.06 87 THR A CA 1
ATOM 718 C C . THR A 1 87 ? 13.467 4.573 -22.623 1.00 98.06 87 THR A C 1
ATOM 720 O O . THR A 1 87 ? 13.749 4.359 -23.805 1.00 98.06 87 THR A O 1
ATOM 723 N N . GLU A 1 88 ? 13.347 5.819 -22.157 1.00 98.19 88 GLU A N 1
ATOM 724 C CA . GLU A 1 88 ? 13.639 6.996 -22.983 1.00 98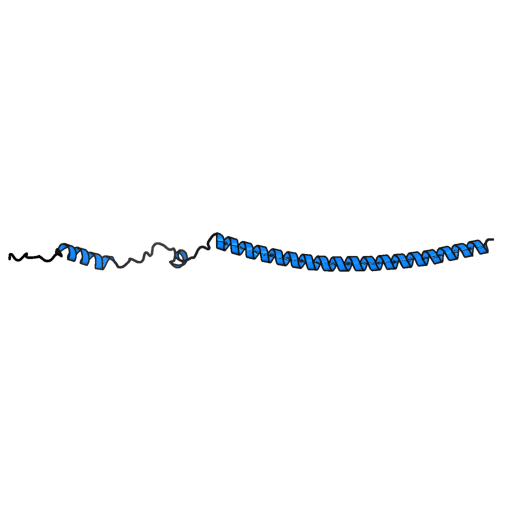.19 88 GLU A CA 1
ATOM 725 C C . GLU A 1 88 ? 15.108 7.061 -23.412 1.00 98.19 88 GLU A C 1
ATOM 727 O O . GLU A 1 88 ? 15.397 7.387 -24.568 1.00 98.19 88 GLU A O 1
ATOM 732 N N . LYS A 1 89 ? 16.041 6.739 -22.508 1.00 98.19 89 LYS A N 1
ATOM 733 C CA . LYS A 1 89 ? 17.475 6.697 -22.818 1.00 98.19 89 LYS A CA 1
ATOM 734 C C . LYS A 1 89 ? 17.768 5.671 -23.913 1.00 98.19 89 LYS A C 1
ATOM 736 O O . LYS A 1 89 ? 18.380 6.027 -24.919 1.00 98.19 89 LYS A O 1
ATOM 741 N N . LEU A 1 90 ? 17.264 4.445 -23.763 1.00 98.19 90 LEU A N 1
ATOM 742 C CA . LEU A 1 90 ? 17.438 3.379 -24.755 1.00 98.19 90 LEU A CA 1
ATOM 743 C C . LEU A 1 90 ? 16.834 3.754 -26.112 1.00 98.19 90 LEU A C 1
ATOM 745 O O . LEU A 1 90 ? 17.440 3.510 -27.151 1.00 98.19 90 LEU A O 1
ATOM 749 N N . ARG A 1 91 ? 15.665 4.407 -26.134 1.00 98.06 91 ARG A N 1
ATOM 750 C CA . ARG A 1 91 ? 15.059 4.888 -27.387 1.00 98.06 91 ARG A CA 1
ATOM 751 C C . ARG A 1 91 ? 15.953 5.883 -28.122 1.00 98.06 91 ARG A C 1
ATOM 753 O O . ARG A 1 91 ? 16.041 5.815 -29.346 1.00 98.06 91 ARG A O 1
ATOM 760 N N . LYS A 1 92 ? 16.597 6.803 -27.398 1.00 97.94 92 LYS A N 1
ATOM 761 C CA . LYS A 1 92 ? 17.529 7.779 -27.988 1.00 97.94 92 LYS A CA 1
ATOM 762 C C . LYS A 1 92 ? 18.773 7.093 -28.546 1.00 97.94 92 LYS A C 1
ATOM 764 O O . LYS A 1 92 ? 19.195 7.433 -29.646 1.00 97.94 92 LYS A O 1
ATOM 769 N N . GLU A 1 93 ? 19.316 6.122 -27.819 1.00 98.19 93 GLU A N 1
ATOM 770 C CA . GLU A 1 93 ? 20.477 5.337 -28.246 1.00 98.19 93 GLU A CA 1
ATOM 771 C C . GLU A 1 93 ? 20.181 4.538 -29.521 1.00 98.19 93 GLU A C 1
ATOM 773 O O . GLU A 1 93 ? 20.850 4.739 -30.531 1.00 98.19 93 GLU A O 1
ATOM 778 N N . ILE A 1 94 ? 19.088 3.765 -29.534 1.00 98.25 94 ILE A N 1
ATOM 779 C CA . ILE A 1 94 ? 18.635 3.007 -30.713 1.00 98.25 94 ILE A CA 1
ATOM 780 C C . ILE A 1 94 ? 18.400 3.935 -31.911 1.00 98.25 94 ILE A C 1
ATOM 782 O O . ILE A 1 94 ? 18.738 3.602 -33.047 1.00 98.25 94 ILE A O 1
ATOM 786 N N . HIS A 1 95 ? 17.805 5.109 -31.685 1.00 98.00 95 HIS A N 1
ATOM 787 C CA . HIS A 1 95 ? 17.587 6.075 -32.758 1.00 98.00 95 HIS A CA 1
ATOM 788 C C . HIS A 1 95 ? 18.907 6.616 -33.323 1.00 98.00 95 HIS A C 1
ATOM 790 O O . HIS A 1 95 ? 19.041 6.737 -34.541 1.00 98.00 95 HIS A O 1
ATOM 796 N N . GLY A 1 96 ? 19.884 6.899 -32.458 1.00 97.75 96 GLY A N 1
ATOM 797 C CA . GLY A 1 96 ? 21.226 7.314 -32.859 1.00 97.75 96 GLY A CA 1
ATOM 798 C C . GLY A 1 96 ? 21.939 6.242 -33.681 1.00 97.75 96 GLY A C 1
ATOM 799 O O . GLY A 1 96 ? 22.413 6.535 -34.778 1.00 97.75 96 GLY A O 1
ATOM 800 N N . GLU A 1 97 ? 21.948 4.995 -33.207 1.00 97.81 97 GLU A N 1
ATOM 801 C CA . GLU A 1 97 ? 22.537 3.866 -33.936 1.00 97.81 97 GLU A CA 1
ATOM 802 C C . GLU A 1 97 ? 21.883 3.675 -35.304 1.00 97.81 97 GLU A C 1
ATOM 804 O O . GLU A 1 97 ? 22.580 3.541 -36.312 1.00 97.81 97 GLU A O 1
ATOM 809 N N . LYS A 1 98 ? 20.550 3.762 -35.370 1.00 97.94 98 LYS A N 1
ATOM 810 C CA . LYS A 1 98 ? 19.815 3.679 -36.633 1.00 97.94 98 LYS A CA 1
ATOM 811 C C . LYS A 1 98 ? 20.248 4.762 -37.622 1.00 97.94 98 LYS A C 1
ATOM 813 O O . LYS A 1 98 ? 20.542 4.441 -38.768 1.00 97.94 98 LYS A O 1
ATOM 818 N N . ILE A 1 99 ? 20.355 6.019 -37.181 1.00 97.69 99 ILE A N 1
ATOM 819 C CA . ILE A 1 99 ? 20.841 7.118 -38.033 1.00 97.69 99 ILE A CA 1
ATOM 820 C C . ILE A 1 99 ? 22.255 6.821 -38.545 1.00 97.69 99 ILE A C 1
ATOM 822 O O . ILE A 1 99 ? 22.551 7.058 -39.718 1.00 97.69 99 ILE A O 1
ATOM 826 N N . THR A 1 100 ? 23.140 6.304 -37.687 1.00 97.69 100 THR A N 1
ATOM 827 C CA . THR A 1 100 ? 24.505 5.971 -38.114 1.00 97.69 100 THR A CA 1
ATOM 828 C C . THR A 1 100 ? 24.528 4.835 -39.132 1.00 97.69 100 THR A C 1
ATOM 830 O O . THR A 1 100 ? 25.243 4.946 -40.127 1.00 97.69 100 THR A O 1
ATOM 833 N N . ALA A 1 101 ? 23.725 3.787 -38.934 1.00 97.88 101 ALA A N 1
ATOM 834 C CA . ALA A 1 101 ? 23.610 2.662 -39.856 1.00 97.88 101 ALA A CA 1
ATOM 835 C C . ALA A 1 101 ? 23.076 3.108 -41.227 1.00 97.88 101 ALA A C 1
ATOM 837 O O . ALA A 1 101 ? 23.706 2.820 -42.243 1.00 97.88 101 ALA A O 1
ATOM 838 N N . ASP A 1 102 ? 21.993 3.892 -41.248 1.00 97.69 102 ASP A N 1
ATOM 839 C CA . ASP A 1 102 ? 21.412 4.448 -42.479 1.00 97.69 102 ASP A CA 1
ATOM 840 C C . ASP A 1 102 ? 22.442 5.313 -43.240 1.00 97.69 102 ASP A C 1
ATOM 842 O O . ASP A 1 102 ? 22.526 5.282 -44.471 1.00 97.69 102 ASP A O 1
ATOM 846 N N . GLY A 1 103 ? 23.276 6.064 -42.511 1.00 97.62 103 GLY A N 1
ATOM 847 C CA . GLY A 1 103 ? 24.361 6.858 -43.086 1.00 97.62 103 GLY A CA 1
ATOM 848 C C . GLY A 1 103 ? 25.481 6.019 -43.714 1.00 97.62 103 GLY A C 1
ATOM 849 O O . GLY A 1 103 ? 25.999 6.388 -44.771 1.00 97.62 103 GLY A O 1
ATOM 850 N N . TRP A 1 104 ? 25.861 4.903 -43.088 1.00 97.62 104 TRP A N 1
ATOM 851 C CA . TRP A 1 104 ? 26.849 3.971 -43.642 1.00 97.62 104 TRP A CA 1
ATOM 852 C C . TRP A 1 104 ? 26.328 3.244 -44.878 1.00 97.62 104 TRP A C 1
ATOM 854 O O . TRP A 1 104 ? 27.055 3.161 -45.867 1.00 97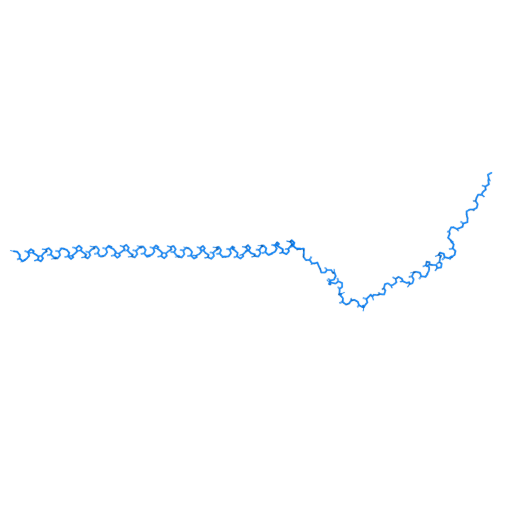.62 104 TRP A O 1
ATOM 864 N N . GLU A 1 105 ? 25.075 2.791 -44.853 1.00 97.00 105 GLU A N 1
ATOM 865 C CA . GLU A 1 105 ? 24.429 2.145 -45.998 1.00 97.00 105 GLU A CA 1
ATOM 866 C C . GLU A 1 105 ? 24.436 3.071 -47.218 1.00 97.00 105 GLU A C 1
ATOM 868 O O . GLU A 1 105 ? 24.872 2.688 -48.301 1.00 97.00 105 GLU A O 1
ATOM 873 N N . LYS A 1 106 ? 24.066 4.344 -47.030 1.00 97.06 106 LYS A N 1
ATOM 874 C CA . LYS A 1 106 ? 24.107 5.333 -48.112 1.00 97.06 106 LYS A CA 1
ATOM 875 C C . LYS A 1 106 ? 25.509 5.481 -48.718 1.00 97.06 106 LYS A C 1
ATOM 877 O O . LYS A 1 106 ? 25.648 5.454 -49.938 1.00 97.06 106 LYS A O 1
ATOM 882 N N . LYS A 1 107 ? 26.545 5.614 -47.881 1.00 96.94 107 LYS A N 1
ATOM 883 C CA . LYS A 1 107 ? 27.939 5.722 -48.353 1.00 96.94 107 LYS A CA 1
ATOM 884 C C . LYS A 1 107 ? 28.395 4.475 -49.104 1.00 96.94 107 LYS A C 1
ATOM 886 O O . LYS A 1 107 ? 29.144 4.587 -50.067 1.00 96.94 107 LYS A O 1
ATOM 891 N N . PHE A 1 108 ? 27.971 3.296 -48.658 1.00 96.31 108 PHE A N 1
ATOM 892 C CA . PHE A 1 108 ? 28.294 2.045 -49.330 1.00 96.31 108 PHE A CA 1
ATOM 893 C C . PHE A 1 108 ? 27.708 2.007 -50.749 1.00 96.31 108 PHE A C 1
ATOM 895 O O . PHE A 1 108 ? 28.438 1.713 -51.694 1.00 96.31 108 PHE A O 1
ATOM 902 N N . GLN A 1 109 ? 26.438 2.391 -50.912 1.00 95.56 109 GLN A N 1
ATOM 903 C CA . GLN A 1 109 ? 25.780 2.459 -52.223 1.00 95.56 109 GLN A CA 1
ATOM 904 C C . GLN A 1 109 ? 26.448 3.475 -53.169 1.00 95.56 109 GLN A C 1
ATOM 906 O O . GLN A 1 109 ? 26.639 3.189 -54.350 1.00 95.56 109 GLN A O 1
ATOM 911 N N . GLU A 1 110 ? 26.866 4.635 -52.649 1.00 95.62 110 GLU A N 1
ATOM 912 C CA . GLU A 1 110 ? 27.593 5.657 -53.423 1.00 95.62 110 GLU A CA 1
ATOM 913 C C . GLU A 1 110 ? 28.948 5.158 -53.950 1.00 95.62 110 GLU A C 1
ATOM 915 O O . GLU A 1 110 ? 29.371 5.577 -55.020 1.00 95.62 110 GLU A O 1
ATOM 920 N N . VAL A 1 111 ? 29.626 4.257 -53.232 1.00 95.38 111 VAL A N 1
ATOM 921 C CA . VAL A 1 111 ? 30.914 3.677 -53.661 1.00 95.38 111 VAL A CA 1
ATOM 922 C C . VAL A 1 111 ? 30.735 2.566 -54.705 1.00 95.38 111 VAL A C 1
ATOM 924 O O . VAL A 1 111 ? 31.670 2.276 -55.450 1.00 95.38 111 VAL A O 1
ATOM 927 N N . GLN A 1 112 ? 29.560 1.931 -54.770 1.00 86.12 112 GLN A N 1
ATOM 928 C CA . GLN A 1 112 ? 29.260 0.883 -55.755 1.00 86.12 112 GLN A CA 1
ATOM 929 C C . GLN A 1 112 ? 28.723 1.408 -57.099 1.00 86.12 112 GLN A C 1
ATOM 931 O O . GLN A 1 112 ? 28.588 0.610 -58.028 1.00 86.12 112 GLN A O 1
ATOM 936 N N . THR A 1 113 ? 28.416 2.706 -57.205 1.00 74.75 113 THR A N 1
ATOM 937 C CA . THR A 1 113 ? 27.870 3.352 -58.416 1.00 74.75 113 THR A CA 1
ATOM 938 C C . THR A 1 113 ? 28.968 4.049 -59.213 1.00 74.75 113 THR A C 1
ATOM 940 O O . THR A 1 113 ? 28.941 3.945 -60.461 1.00 74.75 113 THR A O 1
#

pLDDT: mean 82.68, std 18.28, range [41.62, 98.69]